Protein AF-A0A9E5ZNR3-F1 (afdb_monomer)

Nearest PDB structures (foldseek):
  4z04-assembly1_A-2  TM=9.380E-01  e=3.709E-02  Brucella abortus 2308
  3huh-assembly2_C  TM=7.635E-01  e=2.884E-01  Salmonella enterica subsp. enterica serovar Typhimurium
  3hnq-assembly1_A  TM=7.680E-01  e=3.936E-01  Salmonella enterica subsp. enterica serovar Typhimurium
  6l3w-assembly1_A  TM=7.133E-01  e=6.081E-01  metagenome
  1x48-assembly1_A  TM=3.629E-01  e=6.064E+00  Mus musculus

Mean predicted aligned error: 3.44 Å

Structure (mmCIF, N/CA/C/O backbone):
data_AF-A0A9E5ZNR3-F1
#
_entry.id   AF-A0A9E5ZNR3-F1
#
loop_
_atom_site.group_PDB
_atom_site.id
_atom_site.type_symbol
_atom_site.label_atom_id
_atom_site.label_alt_id
_atom_site.label_comp_id
_atom_site.label_asym_id
_atom_site.label_entity_id
_atom_site.label_seq_id
_atom_site.pdbx_PDB_ins_code
_atom_site.Cartn_x
_atom_site.Cartn_y
_atom_site.Cartn_z
_atom_site.occupancy
_atom_site.B_iso_or_equiv
_atom_site.auth_seq_id
_atom_site.auth_comp_id
_atom_site.auth_asym_id
_atom_site.auth_atom_id
_atom_site.pdbx_PDB_model_num
ATOM 1 N N . MET A 1 1 ? 17.597 -2.147 -2.641 1.00 48.47 1 MET A N 1
ATOM 2 C CA . MET A 1 1 ? 16.784 -2.836 -1.614 1.00 48.47 1 MET A CA 1
ATOM 3 C C . MET A 1 1 ? 16.472 -1.969 -0.381 1.00 48.47 1 MET A C 1
ATOM 5 O O . MET A 1 1 ? 16.171 -2.531 0.656 1.00 48.47 1 ME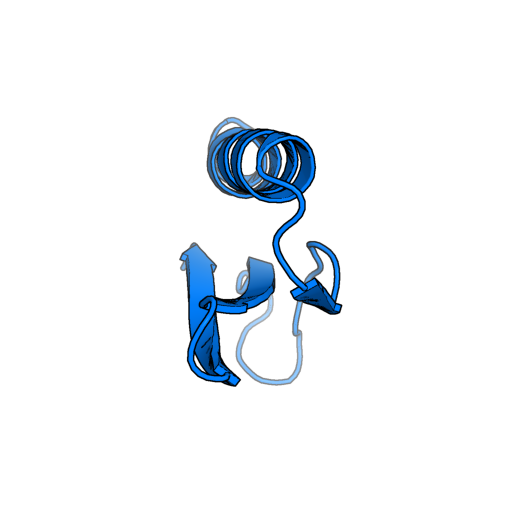T A O 1
ATOM 9 N N . LYS A 1 2 ? 16.533 -0.625 -0.442 1.00 54.28 2 LYS A N 1
ATOM 10 C CA . LYS A 1 2 ? 16.153 0.245 0.699 1.00 54.28 2 LYS A CA 1
ATOM 11 C C . LYS A 1 2 ? 14.839 1.013 0.495 1.00 54.28 2 LYS A C 1
ATOM 13 O O . LYS A 1 2 ? 14.303 1.533 1.458 1.00 54.28 2 LYS A O 1
ATOM 18 N N . SER A 1 3 ? 14.355 1.116 -0.742 1.00 56.59 3 SER A N 1
ATOM 19 C CA . SER A 1 3 ? 13.268 2.032 -1.112 1.00 56.59 3 SER A CA 1
ATOM 20 C C . SER A 1 3 ? 11.884 1.386 -1.160 1.00 56.59 3 SER A C 1
ATOM 22 O O . SER A 1 3 ? 10.915 2.045 -0.811 1.0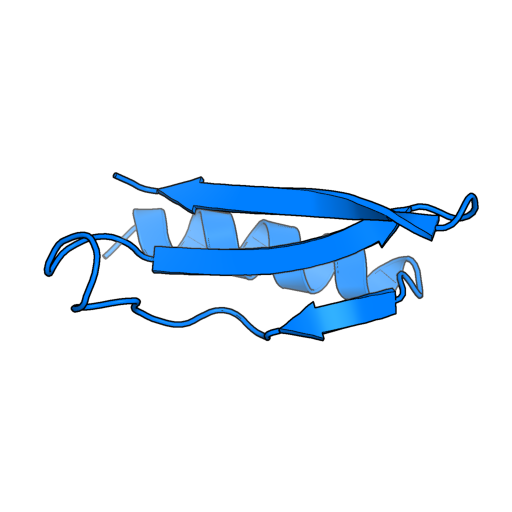0 56.59 3 SER A O 1
ATOM 24 N N . GLU A 1 4 ? 11.772 0.094 -1.492 1.00 66.88 4 GLU A N 1
ATOM 25 C CA . G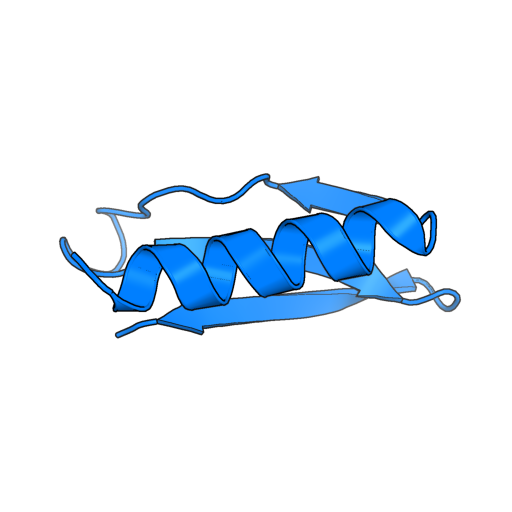LU A 1 4 ? 10.545 -0.683 -1.211 1.00 66.88 4 GLU A CA 1
ATOM 26 C C . GLU A 1 4 ? 10.223 -0.612 0.285 1.00 66.88 4 GLU A C 1
ATOM 28 O O . GLU A 1 4 ? 9.084 -0.396 0.675 1.00 66.88 4 GLU A O 1
ATOM 33 N N . THR A 1 5 ? 11.273 -0.630 1.112 1.00 80.25 5 THR A N 1
ATOM 34 C CA . THR A 1 5 ? 11.183 -0.516 2.564 1.00 80.25 5 THR A CA 1
ATOM 35 C C . THR A 1 5 ? 10.523 0.786 3.013 1.00 80.25 5 THR A C 1
ATOM 37 O O . THR A 1 5 ? 9.839 0.774 4.022 1.00 80.25 5 THR A O 1
ATOM 40 N N . GLU A 1 6 ? 10.673 1.909 2.301 1.00 91.88 6 GLU A N 1
ATOM 41 C CA . GLU A 1 6 ? 9.994 3.160 2.676 1.00 91.88 6 GLU A CA 1
ATOM 42 C C . GLU A 1 6 ? 8.492 3.096 2.389 1.00 91.88 6 GLU A C 1
ATOM 44 O O . GLU A 1 6 ? 7.693 3.449 3.255 1.00 91.88 6 GLU A O 1
ATOM 49 N N . VAL A 1 7 ? 8.106 2.588 1.214 1.00 96.00 7 VAL A N 1
ATOM 50 C CA . VAL A 1 7 ? 6.694 2.370 0.860 1.00 96.00 7 VAL A CA 1
ATOM 51 C C . VAL A 1 7 ? 6.051 1.380 1.834 1.00 96.00 7 VAL A C 1
ATOM 53 O O . VAL A 1 7 ? 4.964 1.649 2.343 1.00 96.00 7 VAL A O 1
ATOM 56 N N . ASP A 1 8 ? 6.746 0.290 2.160 1.00 96.25 8 ASP A N 1
ATOM 57 C CA . ASP A 1 8 ? 6.282 -0.724 3.109 1.00 96.25 8 ASP A CA 1
ATOM 58 C C . ASP A 1 8 ? 6.204 -0.173 4.547 1.00 96.25 8 ASP A C 1
ATOM 60 O O . ASP A 1 8 ? 5.224 -0.413 5.250 1.00 96.25 8 ASP A O 1
ATOM 64 N N . ASN A 1 9 ? 7.179 0.635 4.983 1.00 95.88 9 ASN A N 1
ATOM 65 C CA . ASN A 1 9 ? 7.158 1.278 6.302 1.00 95.88 9 ASN A CA 1
ATOM 66 C C . ASN A 1 9 ? 5.977 2.248 6.438 1.00 95.88 9 ASN A C 1
ATOM 68 O O . ASN A 1 9 ? 5.309 2.279 7.475 1.00 95.88 9 ASN A O 1
ATOM 72 N N . VAL A 1 10 ? 5.711 3.048 5.400 1.00 96.69 10 VAL A N 1
ATOM 73 C CA . VAL A 1 10 ? 4.554 3.952 5.391 1.00 96.69 10 VAL A CA 1
ATOM 74 C C . VAL A 1 10 ? 3.258 3.147 5.333 1.00 96.69 10 VAL A C 1
ATOM 76 O O . VAL A 1 10 ? 2.311 3.494 6.032 1.00 96.69 10 VAL A O 1
ATOM 79 N N . TYR A 1 11 ? 3.209 2.048 4.578 1.00 97.31 11 TYR A N 1
ATOM 80 C CA . TYR A 1 11 ? 2.060 1.144 4.571 1.00 97.31 11 TYR A CA 1
ATOM 81 C C . TYR A 1 11 ? 1.743 0.604 5.972 1.00 97.31 11 TYR A C 1
ATOM 83 O O . TYR A 1 11 ? 0.599 0.721 6.413 1.00 97.31 11 TYR A O 1
ATOM 91 N N . GLU A 1 12 ? 2.737 0.097 6.704 1.00 97.50 12 GLU A N 1
ATOM 92 C CA . GLU A 1 12 ? 2.534 -0.403 8.070 1.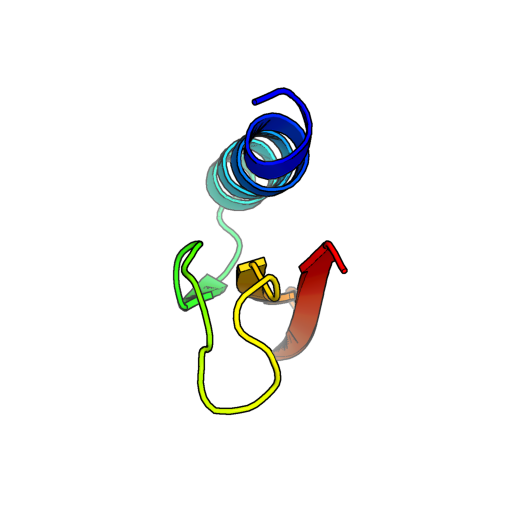00 97.50 12 GLU A CA 1
ATOM 93 C C . GLU A 1 12 ? 2.096 0.711 9.035 1.00 97.50 12 GLU A C 1
ATOM 95 O O . GLU A 1 12 ? 1.181 0.512 9.841 1.00 97.50 12 GLU A O 1
ATOM 100 N N . LEU A 1 13 ? 2.658 1.920 8.907 1.00 97.19 13 LEU A N 1
ATOM 101 C CA . LEU A 1 13 ? 2.202 3.082 9.675 1.00 97.19 13 LEU A CA 1
ATOM 102 C C . LEU A 1 13 ? 0.731 3.405 9.380 1.00 97.19 13 LEU A C 1
ATOM 104 O O . LEU A 1 13 ? -0.069 3.524 10.305 1.00 97.19 13 LEU A O 1
ATOM 108 N N . ILE A 1 14 ? 0.347 3.512 8.109 1.00 97.56 14 ILE A N 1
ATOM 109 C CA . ILE A 1 14 ? -1.025 3.843 7.702 1.00 97.56 14 ILE A CA 1
ATOM 110 C C . ILE 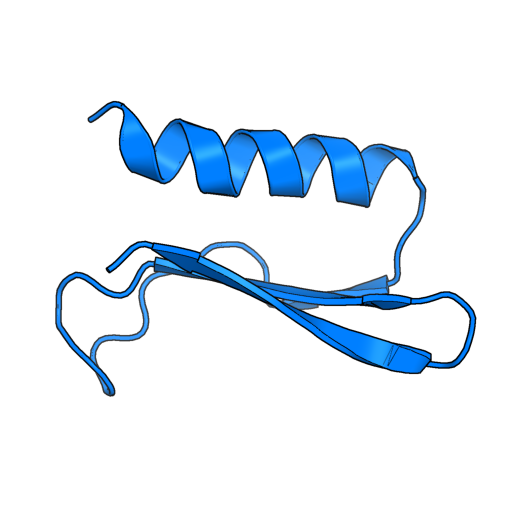A 1 14 ? -2.014 2.752 8.137 1.00 97.56 14 ILE A C 1
ATOM 112 O O . ILE A 1 14 ? -3.110 3.057 8.614 1.00 97.56 14 ILE A O 1
ATOM 116 N N . LYS A 1 15 ? -1.612 1.482 8.052 1.00 96.38 15 LYS A N 1
ATOM 117 C CA . LYS A 1 15 ? -2.382 0.340 8.554 1.00 96.38 15 LYS A CA 1
ATOM 118 C C . LYS A 1 15 ? -2.591 0.416 10.068 1.00 96.38 15 LYS A C 1
ATOM 120 O O . LYS A 1 15 ? -3.702 0.165 10.529 1.00 96.38 15 LYS A O 1
ATOM 125 N N . SER A 1 16 ? -1.574 0.833 10.830 1.00 98.00 16 SER A N 1
ATOM 126 C CA . SER A 1 16 ? -1.67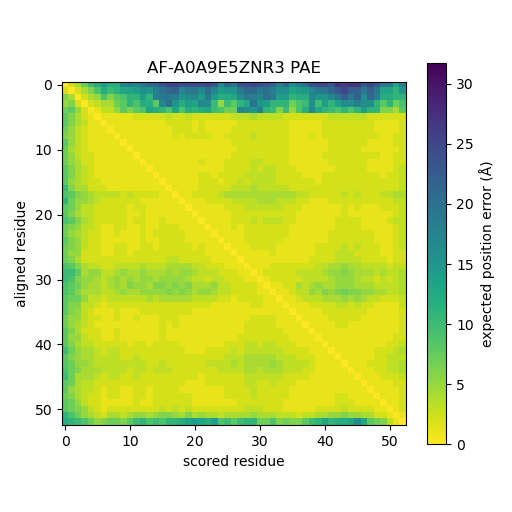8 1.023 12.288 1.00 98.00 16 SER A CA 1
ATOM 127 C C . SER A 1 16 ? -2.655 2.136 12.698 1.00 98.00 16 SER A C 1
ATOM 129 O O . SER A 1 16 ? -3.179 2.120 13.810 1.00 98.00 16 SER A O 1
ATOM 131 N N . LEU A 1 17 ? -2.945 3.075 11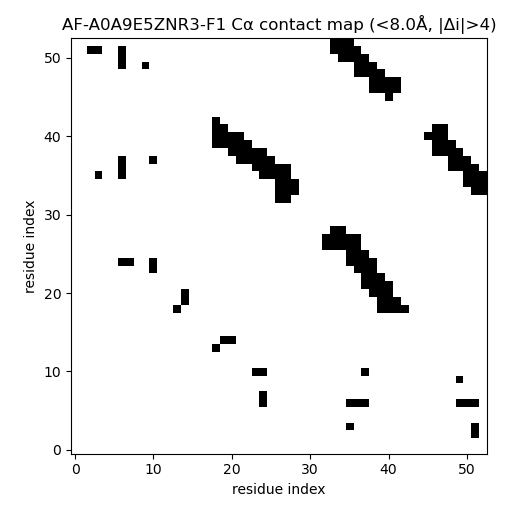.790 1.00 97.00 17 LEU A N 1
ATOM 132 C CA . LEU A 1 17 ? -3.915 4.158 11.985 1.00 97.00 17 LEU A CA 1
ATOM 133 C C . LEU A 1 17 ? -5.353 3.755 11.609 1.00 97.00 17 LEU A C 1
ATOM 135 O O . LEU A 1 17 ? -6.233 4.613 11.574 1.00 97.00 17 LEU A O 1
ATOM 139 N N . ASN A 1 18 ? -5.604 2.475 11.307 1.00 95.00 18 ASN A N 1
ATOM 140 C CA . ASN A 1 18 ? -6.891 1.959 10.824 1.00 95.00 18 ASN A CA 1
ATOM 141 C C . ASN A 1 18 ? -7.410 2.673 9.559 1.00 95.00 18 ASN A C 1
ATOM 143 O O . ASN A 1 18 ? -8.621 2.784 9.347 1.00 95.00 18 ASN A O 1
ATOM 147 N N . ALA A 1 19 ? -6.511 3.160 8.700 1.00 96.94 19 ALA A N 1
ATOM 148 C CA . ALA A 1 19 ? -6.911 3.720 7.416 1.00 96.94 19 ALA A CA 1
ATOM 149 C C . ALA A 1 19 ? -7.507 2.639 6.499 1.00 96.94 19 ALA A C 1
ATOM 151 O O . ALA A 1 19 ? -7.160 1.458 6.570 1.00 96.94 19 ALA A O 1
ATOM 152 N N . THR A 1 20 ? -8.379 3.050 5.575 1.00 98.00 20 THR A N 1
ATOM 153 C CA . THR A 1 20 ? -8.958 2.120 4.596 1.00 98.00 20 THR A CA 1
ATOM 154 C C . THR A 1 20 ? -7.951 1.850 3.484 1.00 98.00 20 THR A C 1
ATOM 156 O O . THR A 1 20 ? -7.871 2.608 2.515 1.00 98.00 20 THR A O 1
ATOM 159 N N . ILE A 1 21 ? -7.186 0.765 3.603 1.00 98.25 21 ILE A N 1
ATOM 160 C CA . ILE A 1 21 ? -6.318 0.281 2.525 1.00 98.25 21 ILE A CA 1
ATOM 161 C C . ILE A 1 21 ? -7.192 -0.271 1.395 1.00 98.25 21 ILE A C 1
ATOM 163 O O . ILE A 1 21 ? -8.001 -1.172 1.599 1.00 98.25 21 ILE A O 1
ATOM 167 N N . THR A 1 22 ? -7.023 0.262 0.186 1.00 98.31 22 THR A N 1
ATOM 168 C CA . THR A 1 22 ? -7.760 -0.193 -1.007 1.00 98.31 22 THR A CA 1
ATOM 169 C C . THR A 1 22 ? -6.921 -1.101 -1.896 1.00 98.31 22 THR A C 1
ATOM 171 O O . THR A 1 22 ? -7.472 -1.937 -2.614 1.00 98.31 22 THR A O 1
ATOM 174 N N . ARG A 1 23 ? -5.591 -0.947 -1.861 1.00 98.06 23 ARG A N 1
ATOM 175 C CA . ARG A 1 23 ? -4.622 -1.826 -2.523 1.00 98.06 23 ARG A CA 1
ATOM 176 C C . ARG A 1 23 ? -3.341 -1.859 -1.704 1.00 98.06 23 ARG A C 1
ATOM 178 O O . ARG A 1 23 ? -2.784 -0.803 -1.416 1.00 98.06 23 ARG A O 1
ATOM 185 N N . GLU A 1 24 ? -2.888 -3.057 -1.368 1.00 97.38 24 GLU A N 1
ATOM 186 C CA . GLU A 1 24 ? -1.609 -3.284 -0.690 1.00 97.38 24 GLU A CA 1
ATOM 187 C C . GLU A 1 24 ? -0.410 -2.930 -1.590 1.00 97.38 24 GLU A C 1
ATOM 189 O O . GLU A 1 24 ? -0.586 -2.835 -2.817 1.00 97.38 24 GLU A O 1
ATOM 194 N N . PRO A 1 25 ? 0.786 -2.728 -1.000 1.00 97.25 25 PRO A N 1
ATOM 195 C CA . PRO A 1 25 ? 2.015 -2.481 -1.742 1.00 97.25 25 PRO A CA 1
ATOM 196 C C . PRO A 1 25 ? 2.263 -3.543 -2.808 1.00 97.25 25 PRO A C 1
ATOM 198 O O . PRO A 1 25 ? 2.246 -4.744 -2.533 1.00 97.25 25 PRO A O 1
ATOM 201 N N . LYS A 1 26 ? 2.449 -3.099 -4.053 1.00 95.44 26 LYS A N 1
ATOM 202 C CA . LYS A 1 26 ? 2.817 -3.972 -5.170 1.00 95.44 26 LYS A CA 1
ATOM 203 C C . LYS A 1 26 ? 3.400 -3.199 -6.343 1.00 95.44 26 LYS A C 1
ATOM 205 O O . LYS A 1 26 ? 3.207 -1.991 -6.480 1.00 95.44 26 LYS A O 1
ATOM 210 N N . TYR A 1 27 ? 4.031 -3.948 -7.240 1.00 95.12 27 TYR A N 1
ATOM 211 C CA . TYR A 1 27 ? 4.453 -3.464 -8.546 1.00 95.12 27 TYR A CA 1
ATOM 212 C C . TYR A 1 27 ? 3.270 -3.285 -9.506 1.00 95.12 27 TYR A C 1
ATOM 214 O O . TYR A 1 27 ? 2.356 -4.116 -9.558 1.00 95.12 27 TYR A O 1
ATOM 222 N N . TYR A 1 28 ? 3.316 -2.221 -10.310 1.00 94.44 28 TYR A N 1
ATOM 223 C CA . TYR A 1 28 ? 2.359 -1.966 -11.388 1.00 94.44 28 TYR A CA 1
ATOM 224 C C . TYR A 1 28 ? 3.074 -1.904 -12.749 1.00 94.44 28 TYR A C 1
ATOM 226 O O . TYR A 1 28 ? 3.237 -0.816 -13.305 1.00 94.44 28 TYR A O 1
ATOM 234 N N . PRO A 1 29 ? 3.404 -3.064 -13.351 1.00 93.81 29 PRO A N 1
ATOM 235 C CA . PRO A 1 29 ? 4.203 -3.147 -14.584 1.00 93.81 29 PRO A CA 1
ATOM 236 C C . PRO A 1 29 ? 3.544 -2.488 -15.806 1.00 93.81 29 PRO A C 1
ATOM 238 O O . PRO A 1 29 ? 4.185 -2.231 -16.815 1.00 93.81 29 PRO A O 1
ATOM 241 N N . LYS A 1 30 ? 2.244 -2.180 -15.725 1.00 94.12 30 LYS A N 1
ATOM 242 C CA . LYS A 1 30 ? 1.519 -1.427 -16.758 1.00 94.12 30 LYS A CA 1
ATOM 243 C C . LYS A 1 30 ? 1.909 0.058 -16.844 1.00 94.12 30 LYS A C 1
ATOM 245 O O . LYS A 1 30 ? 1.537 0.699 -17.820 1.00 94.12 30 LYS A O 1
ATOM 250 N N . TYR A 1 31 ? 2.545 0.611 -15.806 1.00 90.44 31 TYR A N 1
ATOM 251 C CA . TYR A 1 31 ? 3.034 1.992 -15.791 1.00 90.44 31 TYR A CA 1
ATOM 252 C C . TYR A 1 31 ? 4.529 2.005 -16.108 1.00 90.44 31 TYR A C 1
ATOM 254 O O . TYR A 1 31 ? 4.924 2.521 -17.148 1.00 90.44 31 TYR A O 1
ATOM 262 N N . THR A 1 32 ? 5.334 1.377 -15.247 1.00 90.44 32 THR A N 1
ATOM 263 C CA . THR A 1 32 ? 6.753 1.072 -15.467 1.00 90.44 32 THR A CA 1
ATOM 264 C C . THR A 1 32 ? 7.117 -0.195 -14.688 1.00 90.44 32 THR A C 1
ATOM 266 O O . THR A 1 32 ? 6.416 -0.574 -13.745 1.00 90.44 32 THR A O 1
ATOM 269 N N . ASP A 1 33 ? 8.236 -0.831 -15.036 1.00 90.31 33 ASP A N 1
ATOM 270 C CA . ASP A 1 33 ? 8.724 -2.022 -14.325 1.00 90.31 33 ASP A CA 1
ATOM 271 C C . ASP A 1 33 ? 9.208 -1.718 -12.895 1.00 90.31 33 ASP A C 1
ATOM 273 O O . ASP A 1 33 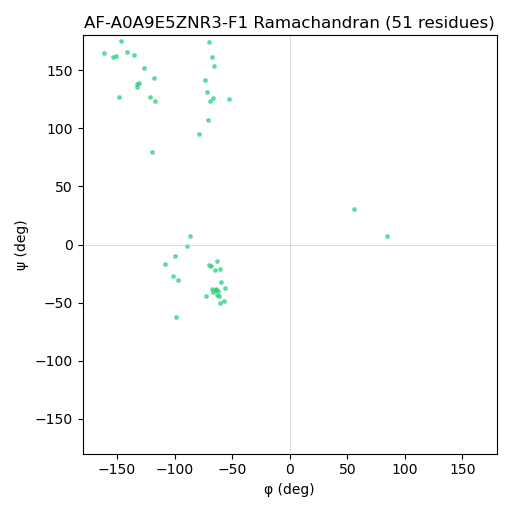? 9.311 -2.625 -12.071 1.00 90.31 33 ASP A O 1
ATOM 277 N N . THR A 1 34 ? 9.493 -0.450 -12.579 1.00 90.69 34 THR A N 1
ATOM 278 C CA . THR A 1 34 ? 10.001 -0.019 -11.264 1.00 90.69 34 THR A CA 1
ATOM 279 C C . THR A 1 34 ? 8.930 0.565 -10.351 1.00 90.69 34 THR A C 1
ATOM 281 O O . THR A 1 34 ? 9.196 0.755 -9.164 1.00 90.69 34 THR A O 1
ATOM 284 N N . TYR A 1 35 ? 7.728 0.822 -10.876 1.00 93.00 35 TYR A N 1
ATOM 285 C CA . TYR A 1 35 ? 6.669 1.500 -10.143 1.00 93.00 35 TYR A CA 1
ATOM 286 C C . TYR A 1 35 ? 6.088 0.605 -9.045 1.00 93.00 35 TYR A C 1
ATOM 288 O O . TYR A 1 35 ? 5.335 -0.339 -9.320 1.00 93.00 35 TYR A O 1
ATOM 296 N N . TYR A 1 36 ? 6.415 0.934 -7.797 1.00 95.25 36 TYR A N 1
ATOM 297 C CA . TYR A 1 36 ? 5.954 0.239 -6.597 1.00 95.25 36 TYR A CA 1
ATOM 298 C C . TYR A 1 36 ? 5.123 1.192 -5.738 1.00 95.25 36 TYR A C 1
ATOM 300 O O . TYR A 1 36 ? 5.596 2.271 -5.380 1.00 95.25 36 TYR A O 1
ATOM 308 N N . ALA A 1 37 ? 3.880 0.814 -5.432 1.00 96.69 37 ALA A N 1
ATOM 309 C CA . ALA A 1 37 ? 2.932 1.704 -4.765 1.00 96.69 37 ALA A CA 1
ATOM 310 C C . ALA A 1 37 ? 1.867 0.957 -3.954 1.00 96.69 37 ALA A C 1
ATOM 312 O O . ALA A 1 37 ? 1.571 -0.213 -4.217 1.00 96.69 37 ALA A O 1
ATOM 313 N N . PHE A 1 38 ? 1.218 1.670 -3.033 1.00 97.94 38 PHE A N 1
ATOM 314 C CA . PHE A 1 38 ? -0.018 1.241 -2.376 1.00 97.94 38 PHE A CA 1
ATOM 315 C C . PHE A 1 38 ? -1.038 2.383 -2.322 1.00 97.94 38 PHE A C 1
ATOM 317 O O . PHE A 1 38 ? -0.705 3.555 -2.508 1.00 97.94 38 PHE A O 1
ATOM 324 N N . TYR A 1 39 ? -2.300 2.026 -2.082 1.00 98.44 39 TYR A N 1
ATOM 325 C CA . TYR A 1 39 ? -3.426 2.955 -2.157 1.00 98.44 39 TYR A CA 1
ATOM 326 C C . TYR A 1 39 ? -4.325 2.816 -0.941 1.00 98.44 39 TYR A C 1
ATOM 328 O O . TYR A 1 39 ? -4.695 1.708 -0.536 1.00 98.44 39 TYR A O 1
ATOM 336 N N . PHE A 1 40 ? -4.777 3.945 -0.417 1.00 98.44 40 PHE A N 1
ATOM 337 C CA . PHE A 1 40 ? -5.668 4.005 0.734 1.00 98.44 40 PHE A CA 1
ATOM 338 C C . PHE A 1 40 ? -6.622 5.196 0.620 1.00 98.44 40 PHE A C 1
ATOM 340 O O . PHE A 1 40 ? -6.559 5.971 -0.337 1.00 98.44 40 PHE A O 1
ATOM 347 N N . ARG A 1 41 ? -7.554 5.313 1.564 1.00 98.31 41 ARG A N 1
ATOM 348 C CA . ARG A 1 41 ? -8.424 6.483 1.701 1.00 98.31 41 ARG A CA 1
ATOM 349 C C . ARG A 1 41 ? -8.204 7.163 3.041 1.00 98.31 41 ARG A C 1
ATOM 351 O O . ARG A 1 41 ? -8.000 6.483 4.049 1.00 98.31 41 ARG A O 1
ATOM 358 N N . ASP A 1 42 ? -8.283 8.488 3.034 1.00 96.12 42 ASP A N 1
ATOM 359 C CA . ASP A 1 42 ? -8.386 9.280 4.259 1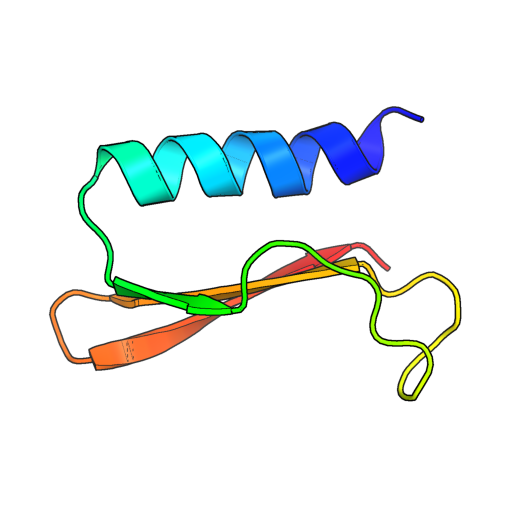.00 96.12 42 ASP A CA 1
ATOM 360 C C . ASP A 1 42 ? -9.769 9.082 4.935 1.00 96.12 42 ASP A C 1
ATOM 362 O O . ASP A 1 42 ? -10.657 8.438 4.359 1.00 96.12 42 ASP A O 1
ATOM 366 N N . PRO A 1 43 ? -9.998 9.639 6.139 1.00 96.06 43 PRO A N 1
ATOM 367 C CA . PRO A 1 43 ? -11.290 9.539 6.824 1.00 96.06 43 PRO A CA 1
ATOM 368 C C . PRO A 1 43 ? -12.480 10.152 6.064 1.00 96.06 43 PRO A C 1
ATOM 370 O O . PRO A 1 43 ? -13.620 9.774 6.323 1.00 96.06 43 PRO A O 1
ATOM 373 N N . ASN A 1 44 ? -12.236 11.070 5.124 1.00 96.94 44 ASN A N 1
ATOM 374 C CA . ASN A 1 44 ? -13.263 11.674 4.269 1.00 96.94 44 ASN A CA 1
ATOM 375 C C . ASN A 1 44 ? -13.498 10.872 2.976 1.00 96.94 44 ASN A C 1
ATOM 377 O O . ASN A 1 44 ? -14.337 11.243 2.154 1.00 96.94 44 ASN A O 1
ATOM 381 N N . GLY A 1 45 ? -12.761 9.778 2.771 1.00 95.19 45 GLY A N 1
ATOM 382 C CA . GLY A 1 45 ? -12.840 8.946 1.579 1.00 95.19 45 GLY A CA 1
ATOM 383 C C . GLY A 1 45 ? -11.989 9.433 0.403 1.00 95.19 45 GLY A C 1
ATOM 384 O O . GLY A 1 45 ? -12.096 8.848 -0.678 1.00 95.19 45 GLY A O 1
ATOM 385 N N . ILE A 1 46 ? -11.139 10.449 0.571 1.00 98.00 46 ILE A N 1
ATOM 386 C CA . ILE A 1 46 ? -10.240 10.946 -0.478 1.00 98.00 46 ILE A CA 1
ATOM 387 C C . ILE A 1 46 ? -9.199 9.862 -0.795 1.00 98.00 46 ILE A C 1
ATOM 389 O O . ILE A 1 46 ? -8.538 9.370 0.123 1.00 98.00 46 ILE A O 1
ATOM 393 N N . PRO A 1 47 ? -9.049 9.451 -2.070 1.00 98.06 47 PRO A N 1
ATOM 394 C CA . PRO A 1 47 ? -8.046 8.469 -2.457 1.00 98.06 47 PRO A CA 1
ATOM 395 C C . PRO A 1 47 ? -6.643 9.078 -2.392 1.00 98.06 47 PRO A C 1
ATOM 397 O O . PRO A 1 47 ? -6.398 10.147 -2.949 1.00 98.06 47 PRO A O 1
ATOM 400 N N . LEU A 1 48 ? -5.727 8.364 -1.744 1.00 98.25 48 LEU A N 1
ATOM 401 C CA . LEU A 1 48 ? -4.322 8.731 -1.609 1.00 98.25 48 LEU A CA 1
ATOM 402 C C . LEU A 1 48 ? -3.427 7.583 -2.080 1.00 98.25 48 LEU A C 1
ATOM 404 O O . LEU A 1 48 ? -3.792 6.404 -2.007 1.00 98.25 48 LEU A O 1
ATOM 408 N N . GLU A 1 49 ? -2.246 7.954 -2.559 1.00 97.75 49 GLU A N 1
ATOM 409 C CA . GLU A 1 49 ? -1.235 7.059 -3.108 1.00 97.75 49 GLU A CA 1
ATOM 410 C C . GLU A 1 49 ? 0.118 7.377 -2.474 1.00 97.75 49 GLU A C 1
ATOM 412 O O . GLU A 1 49 ? 0.475 8.543 -2.303 1.00 97.75 49 GLU A O 1
ATOM 417 N N . ILE A 1 50 ? 0.867 6.326 -2.154 1.00 96.75 50 ILE A N 1
ATOM 418 C CA . ILE A 1 50 ? 2.293 6.408 -1.847 1.00 96.75 50 ILE A CA 1
ATOM 419 C C . ILE A 1 50 ? 2.993 5.509 -2.851 1.00 96.75 50 ILE A C 1
ATOM 421 O O . ILE A 1 50 ? 2.632 4.337 -2.990 1.00 96.75 50 ILE A O 1
ATOM 425 N N . TYR A 1 51 ? 3.975 6.062 -3.549 1.00 95.12 51 TYR A N 1
ATOM 426 C CA . TYR A 1 51 ? 4.685 5.374 -4.614 1.00 95.12 51 TYR A CA 1
ATOM 427 C C . TYR A 1 51 ? 6.174 5.703 -4.594 1.00 95.12 51 TYR A C 1
ATOM 429 O O . TYR A 1 51 ? 6.616 6.664 -3.961 1.00 95.12 51 TYR A O 1
ATOM 437 N N . LYS A 1 52 ? 6.933 4.896 -5.331 1.00 88.75 52 LYS A N 1
ATOM 438 C CA . LYS A 1 52 ? 8.336 5.128 -5.647 1.00 88.75 52 LYS A CA 1
ATOM 439 C C . LYS A 1 52 ? 8.562 4.906 -7.145 1.00 88.75 52 LYS A C 1
ATOM 441 O O . LYS A 1 52 ? 8.055 3.931 -7.704 1.00 88.75 52 LYS A O 1
ATOM 446 N N . GLU A 1 53 ? 9.308 5.822 -7.760 1.00 68.25 53 GLU A N 1
ATOM 447 C CA . GLU A 1 53 ? 9.767 5.764 -9.158 1.00 68.25 53 GLU A CA 1
ATOM 448 C C . GLU A 1 53 ? 11.094 4.995 -9.297 1.00 68.25 53 GLU A C 1
ATOM 450 O O . GLU A 1 53 ? 11.969 5.125 -8.401 1.00 68.25 53 GLU A O 1
#

Radius of gyration: 11.12 Å; Cα contacts (8 Å, |Δi|>4): 84; chains: 1; bounding box: 30×16×29 Å

pLDDT: mean 92.1, std 11.41, range [48.47, 98.44]

Sequence (53 aa):
MKSETEVDNVYELIKSLNATITREPKYYPKYTDTYYAFYFRDPNGIPLEIYKE

Secondary structure (DSSP, 8-state):
--SHHHHHHHHHHHHHTT-EEEEEEEE-TTT-TT-EEEEEE-TT--EEEEEE-

Foldseek 3Di:
DCVLVVQVVVQVVCVVVVWAWPFDWDDDVVVPRQWTKTWTADPVRHIDIDIDD

Solvent-accessible surface area (backbone atoms only — not comparable to full-atom values): 3222 Å² total; per-residue (Å²): 140,68,64,67,53,51,56,51,51,49,48,54,52,45,54,75,69,70,46,52,71,78,40,72,78,43,76,42,66,92,80,37,89,67,31,36,34,32,32,32,29,53,99,87,61,52,79,46,76,51,74,46,121